Protein AF-A0A351YBU8-F1 (afdb_monomer_lite)

pLDDT: mean 80.33, std 17.02, range [43.97, 97.19]

Foldseek 3Di:
DDPVQVLLVCLLVLNPVSLVVCCVPVVVVQLVVVCVVVVDSVVSNVVSVVVSVCSSPDNDRDDGDVVVVVVVDPPPDDPDDDD

Sequence (83 aa):
MIQKDKLIAQINAKDIKGFRTLYEQVYPMLVSYVSEIILSDEAAEDIVQDLFVYIWESMSPFPPSPLSAVTSTPTSETRRSTT

Radius of gyration: 18.97 Å; chains: 1; bounding box: 24×48×58 Å

Secondary structure (DSSP, 8-state):
---HHHHHHHHHTT-HHHHHHHHHHHHHHHHHHHHHHHS-HHHHHHHHHHHHHHHHH--SPPPPPHHHHTTT-----------

Structure (mmCIF, N/CA/C/O backbone):
data_AF-A0A351YBU8-F1
#
_entry.id   AF-A0A351YBU8-F1
#
loop_
_atom_site.group_PDB
_atom_site.id
_atom_site.type_symbol
_atom_site.label_atom_id
_atom_site.label_alt_id
_atom_site.label_comp_id
_atom_site.label_asym_id
_atom_site.label_entity_id
_atom_site.label_seq_id
_atom_site.pdbx_PDB_ins_code
_atom_site.Cartn_x
_atom_site.Cartn_y
_atom_site.Cartn_z
_atom_site.occupancy
_atom_site.B_iso_or_equiv
_atom_site.auth_seq_id
_atom_site.auth_comp_id
_atom_site.auth_asym_id
_atom_site.auth_atom_id
_atom_site.pdbx_PDB_model_num
ATOM 1 N N . MET A 1 1 ? -5.105 10.791 -14.390 1.00 55.91 1 MET A N 1
ATOM 2 C CA . MET A 1 1 ? -5.728 9.470 -14.628 1.00 55.91 1 MET A CA 1
ATOM 3 C C . MET A 1 1 ? -4.614 8.431 -14.633 1.00 55.91 1 MET A C 1
ATOM 5 O O . MET A 1 1 ? -3.697 8.572 -15.434 1.00 55.91 1 MET A O 1
ATOM 9 N N . ILE A 1 2 ? -4.616 7.475 -13.699 1.00 63.31 2 ILE A N 1
ATOM 10 C CA . ILE A 1 2 ? -3.591 6.419 -13.646 1.00 63.31 2 ILE A CA 1
ATOM 11 C C . ILE A 1 2 ? -3.774 5.522 -14.869 1.00 63.31 2 ILE A C 1
ATOM 13 O O . ILE A 1 2 ? -4.858 4.978 -15.079 1.00 63.31 2 ILE A O 1
ATOM 17 N N . GLN A 1 3 ? -2.721 5.337 -15.658 1.00 81.25 3 GLN A N 1
ATOM 18 C CA . GLN A 1 3 ? -2.705 4.267 -16.649 1.00 81.25 3 GLN A CA 1
ATOM 19 C C . GLN A 1 3 ? -2.408 2.956 -15.916 1.00 81.25 3 GLN A C 1
ATOM 21 O O . GLN A 1 3 ? -1.247 2.650 -15.649 1.00 81.25 3 GLN A O 1
ATOM 26 N N . LYS A 1 4 ? -3.462 2.224 -15.526 1.00 79.25 4 LYS A N 1
ATOM 27 C CA . LYS A 1 4 ? -3.360 1.006 -14.701 1.00 79.25 4 LYS A CA 1
ATOM 28 C C . LYS A 1 4 ? -2.366 -0.003 -15.271 1.00 79.25 4 LYS A C 1
ATOM 30 O O . LYS A 1 4 ? -1.517 -0.478 -14.529 1.00 79.25 4 LYS A O 1
ATOM 35 N N . ASP A 1 5 ? -2.407 -0.259 -16.577 1.00 82.81 5 ASP A N 1
ATOM 36 C CA . ASP A 1 5 ? -1.504 -1.223 -17.217 1.00 82.81 5 ASP A CA 1
ATOM 37 C C . ASP A 1 5 ? -0.030 -0.794 -17.117 1.00 82.81 5 ASP A C 1
ATOM 39 O O . ASP A 1 5 ? 0.845 -1.618 -16.854 1.00 82.81 5 ASP A O 1
ATOM 43 N N . LYS A 1 6 ? 0.249 0.512 -17.233 1.00 84.69 6 LYS A N 1
ATOM 44 C CA . LYS A 1 6 ? 1.598 1.064 -17.050 1.00 84.69 6 LYS A CA 1
ATOM 45 C C . LYS A 1 6 ? 2.074 0.913 -15.606 1.00 84.69 6 LYS A C 1
ATOM 47 O O . LYS A 1 6 ? 3.218 0.531 -15.386 1.00 84.69 6 LYS A O 1
ATOM 52 N N . LEU A 1 7 ? 1.205 1.195 -14.635 1.00 84.12 7 LEU A N 1
ATOM 53 C CA . LEU A 1 7 ? 1.539 1.069 -13.217 1.00 84.12 7 LEU A CA 1
ATOM 54 C C . LEU A 1 7 ? 1.806 -0.397 -12.838 1.00 84.12 7 LEU A C 1
ATOM 56 O O . LEU A 1 7 ? 2.788 -0.681 -12.160 1.00 84.12 7 LEU A O 1
ATOM 60 N N . ILE A 1 8 ? 0.990 -1.330 -13.340 1.00 84.25 8 ILE A N 1
ATOM 61 C CA . ILE A 1 8 ? 1.181 -2.776 -13.151 1.00 84.25 8 ILE A CA 1
ATOM 62 C C . ILE A 1 8 ? 2.525 -3.224 -13.738 1.00 84.25 8 ILE A C 1
ATOM 64 O O . ILE A 1 8 ? 3.282 -3.928 -13.071 1.00 84.25 8 ILE A O 1
ATOM 68 N N . ALA A 1 9 ? 2.866 -2.772 -14.950 1.00 85.88 9 ALA A N 1
ATOM 69 C CA . ALA A 1 9 ? 4.159 -3.072 -15.560 1.00 85.88 9 ALA A CA 1
ATOM 70 C C . ALA A 1 9 ? 5.337 -2.537 -14.725 1.00 85.88 9 ALA A C 1
ATOM 72 O O . ALA A 1 9 ? 6.330 -3.239 -14.549 1.00 85.88 9 ALA A O 1
ATOM 73 N N . GLN A 1 10 ? 5.217 -1.327 -14.167 1.00 86.12 10 GLN A N 1
ATOM 74 C CA . GLN A 1 10 ? 6.232 -0.740 -13.286 1.00 86.12 10 GLN A CA 1
ATOM 75 C C . GLN A 1 10 ? 6.399 -1.531 -11.981 1.00 86.12 10 GLN A C 1
ATOM 77 O O . GLN A 1 10 ? 7.524 -1.815 -11.579 1.00 86.12 10 GLN A O 1
ATOM 82 N N . ILE A 1 11 ? 5.299 -1.938 -11.343 1.00 86.19 11 ILE A N 1
ATOM 83 C CA . ILE A 1 11 ? 5.336 -2.741 -10.112 1.00 86.19 11 ILE A CA 1
ATOM 84 C C . ILE A 1 11 ? 5.988 -4.105 -10.377 1.00 86.19 11 ILE A C 1
ATOM 86 O O . ILE A 1 11 ? 6.882 -4.513 -9.636 1.00 86.19 11 ILE A O 1
ATOM 90 N N . ASN A 1 12 ? 5.611 -4.775 -11.472 1.00 85.62 12 ASN A N 1
ATOM 91 C CA . ASN A 1 12 ? 6.207 -6.052 -11.878 1.00 85.62 12 ASN A CA 1
ATOM 92 C C . ASN A 1 12 ? 7.708 -5.930 -12.178 1.00 85.62 12 ASN A C 1
ATOM 94 O O . ASN A 1 12 ? 8.463 -6.866 -11.928 1.00 85.62 12 ASN A O 1
ATOM 98 N N . ALA A 1 13 ? 8.151 -4.773 -12.675 1.00 87.94 13 ALA A N 1
ATOM 99 C CA . ALA A 1 13 ? 9.559 -4.469 -12.911 1.00 87.94 13 ALA A CA 1
ATOM 100 C C . ALA A 1 13 ? 10.328 -4.038 -11.644 1.00 87.94 13 ALA A C 1
ATOM 102 O O . ALA A 1 13 ? 11.489 -3.649 -11.757 1.00 87.94 13 ALA A O 1
ATOM 103 N N . LYS A 1 14 ? 9.699 -4.071 -10.455 1.00 88.00 14 LYS A N 1
ATOM 104 C CA . LYS A 1 14 ? 10.246 -3.527 -9.197 1.00 88.00 14 LYS A CA 1
ATOM 105 C C . LYS A 1 14 ? 10.713 -2.069 -9.351 1.00 88.00 14 LYS A C 1
ATOM 107 O O . LYS A 1 14 ? 11.717 -1.651 -8.778 1.00 88.00 14 LYS A O 1
ATOM 112 N N . ASP A 1 15 ? 9.985 -1.271 -10.136 1.00 91.56 15 ASP A N 1
ATOM 113 C CA . ASP A 1 15 ? 10.250 0.161 -10.271 1.00 91.56 15 ASP A CA 1
ATOM 114 C C . ASP A 1 15 ? 9.792 0.898 -9.007 1.00 91.56 15 ASP A C 1
ATOM 116 O O . ASP A 1 15 ? 8.596 1.022 -8.729 1.00 91.56 15 ASP A O 1
ATOM 120 N N . ILE A 1 16 ? 10.760 1.440 -8.267 1.00 91.00 16 ILE A N 1
ATOM 121 C CA . ILE A 1 16 ? 10.537 2.192 -7.027 1.00 91.00 16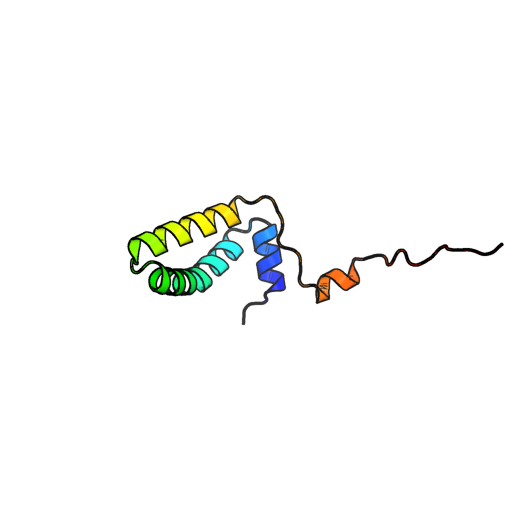 ILE A CA 1
ATOM 122 C C . ILE A 1 16 ? 9.592 3.380 -7.261 1.00 91.00 16 ILE A C 1
ATOM 124 O O . ILE A 1 16 ? 8.780 3.698 -6.393 1.00 91.00 16 ILE A O 1
ATOM 128 N N . LYS A 1 17 ? 9.652 4.040 -8.428 1.00 91.12 17 LYS A N 1
ATOM 129 C CA . LYS A 1 17 ? 8.786 5.197 -8.721 1.00 91.12 17 LYS A CA 1
ATOM 130 C C . LYS A 1 17 ? 7.335 4.776 -8.927 1.00 91.12 17 LYS A C 1
ATOM 132 O O . LYS A 1 17 ? 6.431 5.412 -8.382 1.00 91.12 17 LYS A O 1
ATOM 137 N N . GLY A 1 18 ? 7.113 3.704 -9.686 1.00 89.69 18 GLY A N 1
ATOM 138 C CA . GLY A 1 18 ? 5.792 3.095 -9.832 1.00 89.69 18 GLY A CA 1
ATOM 139 C C . GLY A 1 18 ? 5.232 2.631 -8.490 1.00 89.69 18 GLY A C 1
ATOM 140 O O . GLY A 1 18 ? 4.104 2.970 -8.143 1.00 89.69 18 GLY A O 1
ATOM 141 N N . PHE A 1 19 ? 6.045 1.946 -7.686 1.00 90.69 19 PHE A N 1
ATOM 142 C CA . PHE A 1 19 ? 5.621 1.463 -6.375 1.00 90.69 19 PHE A CA 1
ATOM 143 C C . PHE A 1 19 ? 5.310 2.596 -5.386 1.00 90.69 19 PHE A C 1
ATOM 145 O O . PHE A 1 19 ? 4.279 2.559 -4.722 1.00 90.69 19 PHE A O 1
ATOM 152 N N . ARG A 1 20 ? 6.120 3.664 -5.347 1.00 92.06 20 ARG A N 1
ATOM 153 C CA . ARG A 1 20 ? 5.814 4.875 -4.563 1.00 92.06 20 ARG A CA 1
ATOM 154 C C . ARG A 1 20 ? 4.488 5.507 -4.987 1.00 92.06 20 ARG A C 1
ATOM 156 O O . ARG A 1 20 ? 3.700 5.887 -4.132 1.00 92.06 20 ARG A O 1
ATOM 163 N N . THR A 1 21 ? 4.231 5.586 -6.293 1.00 91.44 21 THR A N 1
ATOM 164 C CA . THR A 1 21 ? 2.970 6.137 -6.820 1.00 91.44 21 THR A CA 1
ATOM 165 C C . THR A 1 21 ? 1.769 5.300 -6.370 1.00 91.44 21 THR A C 1
ATOM 167 O O . THR A 1 21 ? 0.730 5.854 -6.021 1.00 91.44 21 THR A O 1
ATOM 170 N N . LEU A 1 22 ? 1.907 3.968 -6.352 1.00 89.44 22 LEU A N 1
ATOM 171 C CA . LEU A 1 22 ? 0.891 3.071 -5.802 1.00 89.44 22 LE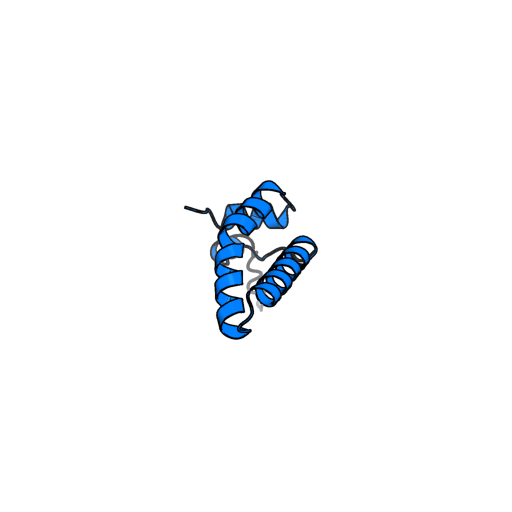U A CA 1
ATOM 172 C C . LEU A 1 22 ? 0.674 3.343 -4.308 1.00 89.44 22 LEU A C 1
ATOM 174 O O . LEU A 1 22 ? -0.465 3.532 -3.887 1.00 89.44 22 LEU A O 1
ATOM 178 N N . TYR A 1 23 ? 1.759 3.381 -3.532 1.00 91.81 23 TYR A N 1
ATOM 179 C CA . TYR A 1 23 ? 1.719 3.602 -2.090 1.00 91.81 23 TYR A CA 1
ATOM 180 C C . TYR A 1 23 ? 1.002 4.911 -1.741 1.00 91.81 23 TYR A C 1
ATOM 182 O O . TYR A 1 23 ? -0.000 4.888 -1.040 1.00 91.81 23 TYR A O 1
ATOM 190 N N . GLU A 1 24 ? 1.434 6.043 -2.300 1.00 93.00 24 GLU A N 1
ATOM 191 C CA . GLU A 1 24 ? 0.884 7.370 -1.984 1.00 93.00 24 GLU A CA 1
ATOM 192 C C . GLU A 1 24 ? -0.621 7.492 -2.257 1.00 93.00 24 GLU A C 1
ATOM 194 O O . GLU A 1 24 ? -1.313 8.242 -1.571 1.00 93.00 24 GLU A O 1
ATOM 199 N N . GLN A 1 25 ? -1.140 6.767 -3.251 1.00 90.94 25 GLN A N 1
ATOM 200 C CA . GLN A 1 25 ? -2.555 6.841 -3.608 1.00 90.94 25 GLN A CA 1
ATOM 201 C C . GLN A 1 25 ? -3.411 5.806 -2.887 1.00 90.94 25 GLN A C 1
ATOM 203 O O . GLN A 1 25 ? -4.542 6.110 -2.522 1.00 90.94 25 GLN A O 1
ATOM 208 N N . VAL A 1 26 ? -2.903 4.589 -2.692 1.00 91.56 26 VAL A N 1
ATOM 209 C CA . VAL A 1 26 ? -3.697 3.468 -2.174 1.00 91.56 26 VAL A CA 1
ATOM 210 C C . VAL A 1 26 ? -3.593 3.338 -0.655 1.00 91.56 26 VAL A C 1
ATOM 212 O O . VAL A 1 26 ? -4.585 2.989 -0.020 1.00 91.56 26 VAL A O 1
ATOM 215 N N . TYR A 1 27 ? -2.445 3.677 -0.062 1.00 94.50 27 TYR A N 1
ATOM 216 C CA . TYR A 1 27 ? -2.213 3.591 1.382 1.00 94.50 27 TYR A CA 1
ATOM 217 C C . TYR A 1 27 ? -3.295 4.285 2.231 1.00 94.50 27 TYR A C 1
ATOM 219 O O . TYR A 1 27 ? -3.914 3.593 3.038 1.00 94.50 27 TYR A O 1
ATOM 227 N N . PRO A 1 28 ? -3.616 5.586 2.046 1.00 94.75 28 PRO A N 1
ATOM 228 C CA . PRO A 1 28 ? -4.582 6.263 2.917 1.00 94.75 28 PRO A CA 1
ATOM 229 C C . PRO A 1 28 ? -5.996 5.675 2.807 1.00 94.75 28 PRO A C 1
ATOM 231 O O . PRO A 1 28 ? -6.725 5.628 3.794 1.00 94.75 28 PRO A O 1
ATOM 234 N N . MET A 1 29 ? -6.376 5.188 1.620 1.00 94.88 29 MET A N 1
ATOM 235 C CA . MET A 1 29 ? -7.672 4.534 1.420 1.00 94.88 29 MET A CA 1
ATOM 236 C C . MET A 1 29 ? -7.738 3.179 2.132 1.00 94.88 29 MET A C 1
ATOM 238 O O . MET A 1 29 ? -8.766 2.848 2.714 1.00 94.88 29 MET A O 1
ATOM 242 N N . LEU A 1 30 ? -6.651 2.401 2.101 1.00 94.88 30 LEU A N 1
ATOM 243 C CA . LEU A 1 30 ? -6.590 1.108 2.781 1.00 94.88 30 LEU A CA 1
ATOM 244 C C . LEU A 1 30 ? -6.551 1.254 4.300 1.00 94.88 30 LEU A C 1
ATOM 246 O O . LEU A 1 30 ? -7.274 0.526 4.970 1.00 94.88 30 LEU A O 1
ATOM 250 N N . VAL A 1 31 ? -5.768 2.194 4.836 1.00 95.69 31 VAL A N 1
ATOM 251 C CA . VAL A 1 31 ? -5.727 2.443 6.288 1.00 95.69 31 VAL A CA 1
ATOM 252 C C . VAL A 1 31 ? -7.116 2.818 6.793 1.00 95.69 31 VAL A C 1
ATOM 254 O O . VAL A 1 31 ? -7.595 2.191 7.730 1.00 95.69 31 VAL A O 1
ATOM 257 N N . SER A 1 32 ? -7.808 3.741 6.113 1.00 95.69 32 SER A N 1
ATOM 258 C CA . SER A 1 32 ? -9.184 4.119 6.467 1.00 95.69 32 SER A CA 1
ATOM 259 C C . SER A 1 32 ? -10.152 2.933 6.421 1.00 95.69 32 SER A C 1
ATOM 261 O O . SER A 1 32 ? -11.020 2.813 7.274 1.00 95.69 32 SER A O 1
ATOM 263 N N . TYR A 1 33 ? -10.022 2.050 5.430 1.00 96.12 33 TYR A N 1
ATOM 264 C CA . TYR A 1 33 ? -10.888 0.877 5.314 1.00 96.12 33 TYR A CA 1
ATOM 265 C C . TYR A 1 33 ? -10.632 -0.151 6.423 1.00 96.12 33 TYR A C 1
ATOM 267 O O . TYR A 1 33 ? -11.563 -0.718 6.991 1.00 96.12 33 TYR A O 1
ATOM 275 N N . VAL A 1 34 ? -9.363 -0.411 6.735 1.00 96.00 34 VAL A N 1
ATOM 276 C CA . VAL A 1 34 ? -8.982 -1.385 7.760 1.00 96.00 34 VAL A CA 1
ATOM 277 C C . VAL A 1 34 ? -9.296 -0.851 9.157 1.00 96.00 34 VAL A C 1
ATOM 279 O O . VAL A 1 34 ? -9.749 -1.622 10.007 1.00 96.00 34 VAL A O 1
ATOM 282 N N . SER A 1 35 ? -9.128 0.452 9.398 1.00 96.00 35 SER A N 1
ATOM 283 C CA . SER A 1 35 ? -9.426 1.051 10.699 1.00 96.00 35 SER A CA 1
ATOM 284 C C . SER A 1 35 ? -10.916 1.010 11.037 1.00 96.00 35 SER A C 1
ATOM 286 O O . SER A 1 35 ? -11.261 0.773 12.192 1.00 96.00 35 SER A O 1
ATOM 288 N N . GLU A 1 36 ? -11.807 1.094 10.043 1.00 95.31 36 GLU A N 1
ATOM 289 C CA . GLU A 1 36 ? -13.250 0.875 10.230 1.00 95.31 36 GLU A CA 1
ATOM 290 C C . GLU A 1 36 ? -13.590 -0.549 10.708 1.00 95.31 36 GLU A C 1
ATOM 292 O O . GLU A 1 36 ? -14.585 -0.749 11.404 1.00 95.31 36 GLU A O 1
ATOM 297 N N . ILE A 1 37 ? -12.768 -1.544 10.359 1.00 95.25 37 ILE A N 1
ATOM 298 C CA . ILE A 1 37 ? -12.984 -2.954 10.719 1.00 95.25 37 ILE A CA 1
ATOM 299 C C . ILE A 1 37 ? -12.361 -3.274 12.079 1.00 95.25 37 ILE A C 1
ATOM 301 O O . ILE A 1 37 ? -12.972 -3.946 12.909 1.00 95.25 37 ILE A O 1
ATOM 305 N N . ILE A 1 38 ? -11.125 -2.823 12.294 1.00 93.44 38 ILE A N 1
ATOM 306 C CA . ILE A 1 38 ? -10.308 -3.184 13.461 1.00 93.44 38 ILE A CA 1
ATOM 307 C C . ILE A 1 38 ? -10.523 -2.205 14.624 1.00 93.44 38 ILE A C 1
ATOM 309 O O . ILE A 1 38 ? -10.173 -2.516 15.761 1.00 93.44 38 ILE A O 1
ATOM 313 N N . LEU A 1 39 ? -11.157 -1.055 14.362 1.00 92.56 39 LEU A N 1
ATOM 314 C CA . LEU A 1 39 ? -11.431 0.008 15.334 1.00 92.56 39 LEU A CA 1
ATOM 315 C C . LEU A 1 39 ? -10.152 0.530 16.016 1.00 92.56 39 LEU A C 1
ATOM 317 O O . LEU A 1 39 ? -10.176 0.940 17.176 1.00 92.56 39 LEU A O 1
ATOM 321 N N . SER A 1 40 ? -9.032 0.492 15.292 1.00 93.31 40 SER A N 1
ATOM 322 C CA . SER A 1 40 ? -7.724 0.988 15.721 1.00 93.31 40 SER A CA 1
ATOM 323 C C . SER A 1 40 ? -6.930 1.461 14.508 1.00 93.31 40 SER A C 1
ATOM 325 O O . SER A 1 40 ? -6.623 0.664 13.619 1.00 93.31 40 SER A O 1
ATOM 327 N N . ASP A 1 41 ? -6.600 2.752 14.482 1.00 91.38 41 ASP A N 1
ATOM 328 C CA . ASP A 1 41 ? -5.806 3.355 13.407 1.00 91.38 41 ASP A CA 1
ATOM 329 C C . ASP A 1 41 ? -4.361 2.836 13.424 1.00 91.38 41 ASP A C 1
ATOM 331 O O . ASP A 1 41 ? -3.823 2.501 12.376 1.00 91.38 41 ASP A O 1
ATOM 335 N N . GLU A 1 42 ? -3.765 2.667 14.610 1.00 94.75 42 GLU A N 1
ATOM 336 C CA . GLU A 1 42 ? -2.401 2.139 14.774 1.00 94.75 42 GLU A CA 1
ATOM 337 C C . GLU A 1 42 ? -2.284 0.716 14.207 1.00 94.75 42 GLU A C 1
ATOM 339 O O . GLU A 1 42 ? -1.430 0.438 13.369 1.00 94.75 42 GLU A O 1
ATOM 344 N N . ALA A 1 43 ? -3.215 -0.171 14.575 1.00 94.94 43 ALA A N 1
ATOM 345 C CA . ALA A 1 43 ? -3.218 -1.536 14.053 1.00 94.94 43 ALA A CA 1
ATOM 346 C C . ALA A 1 43 ? -3.514 -1.580 12.543 1.00 94.94 43 ALA A C 1
ATOM 348 O O . ALA A 1 43 ? -3.005 -2.448 11.833 1.00 94.94 43 ALA A O 1
ATOM 349 N N . ALA A 1 44 ? -4.342 -0.660 12.039 1.00 96.19 44 ALA A N 1
ATOM 350 C CA . ALA A 1 44 ? -4.625 -0.555 10.613 1.00 96.19 44 ALA A CA 1
ATOM 351 C C . ALA A 1 44 ? -3.396 -0.100 9.816 1.00 96.19 44 ALA A C 1
ATOM 353 O O . ALA A 1 44 ? -3.130 -0.653 8.749 1.00 96.19 44 ALA A O 1
ATOM 354 N N . GLU A 1 45 ? -2.636 0.868 10.330 1.00 96.69 45 GLU A N 1
ATOM 355 C CA . GLU A 1 45 ? -1.379 1.307 9.728 1.00 96.69 45 GLU A CA 1
ATOM 356 C C . GLU A 1 45 ? -0.362 0.166 9.655 1.00 96.69 45 GLU A C 1
ATOM 358 O O . GLU A 1 45 ? 0.173 -0.078 8.572 1.00 96.69 45 GLU A O 1
ATOM 363 N N . ASP A 1 46 ? -0.160 -0.581 10.743 1.00 97.19 46 ASP A N 1
ATOM 364 C CA . ASP A 1 46 ? 0.772 -1.717 10.782 1.00 97.19 46 ASP A CA 1
ATOM 365 C C . ASP A 1 46 ? 0.407 -2.796 9.749 1.00 97.19 46 ASP A C 1
ATOM 367 O O . ASP A 1 46 ? 1.241 -3.227 8.949 1.00 97.19 46 ASP A O 1
ATOM 371 N N . ILE A 1 47 ? -0.870 -3.184 9.688 1.00 96.06 47 ILE A N 1
ATOM 372 C CA . ILE A 1 47 ? -1.354 -4.199 8.739 1.00 96.06 47 ILE A CA 1
ATOM 373 C C . ILE A 1 47 ? -1.172 -3.742 7.292 1.00 96.06 47 ILE A C 1
ATOM 375 O O . ILE A 1 47 ? -0.779 -4.528 6.424 1.00 96.06 47 ILE A O 1
ATOM 379 N N . VAL A 1 48 ? -1.484 -2.478 7.000 1.00 96.38 48 VAL A N 1
ATOM 380 C CA . VAL A 1 48 ? -1.341 -1.947 5.645 1.00 96.38 48 VAL A CA 1
ATOM 381 C C . VAL A 1 48 ? 0.139 -1.834 5.274 1.00 96.38 48 VAL A C 1
ATOM 383 O O . VAL A 1 48 ? 0.491 -2.174 4.144 1.00 96.38 48 VAL A O 1
ATOM 386 N N . GLN A 1 49 ? 1.020 -1.437 6.197 1.00 95.75 49 GLN A N 1
ATOM 387 C CA . GLN A 1 49 ? 2.468 -1.431 5.967 1.00 95.75 49 GLN A CA 1
ATOM 388 C C . GLN A 1 49 ? 2.992 -2.829 5.610 1.00 95.75 49 GLN A C 1
ATOM 390 O O . GLN A 1 49 ? 3.632 -2.980 4.563 1.00 95.75 49 GLN A O 1
ATOM 395 N N . ASP A 1 50 ? 2.645 -3.856 6.389 1.00 96.00 50 ASP A N 1
ATOM 396 C CA . ASP A 1 50 ? 3.029 -5.249 6.121 1.00 96.00 50 ASP A CA 1
ATOM 397 C C . ASP A 1 50 ? 2.508 -5.744 4.766 1.00 96.00 50 ASP A C 1
ATOM 399 O O . ASP A 1 50 ? 3.225 -6.407 4.010 1.00 96.00 50 ASP A O 1
ATOM 403 N N . LEU A 1 51 ? 1.276 -5.374 4.404 1.00 94.25 51 LEU A N 1
ATOM 404 C CA . LEU A 1 51 ? 0.698 -5.701 3.102 1.00 94.25 51 LEU A CA 1
ATOM 405 C C . LEU A 1 51 ? 1.517 -5.104 1.948 1.00 94.25 51 LEU A C 1
ATOM 407 O O . LEU A 1 51 ? 1.767 -5.787 0.952 1.00 94.25 51 LEU A O 1
ATOM 411 N N . PHE A 1 52 ? 1.953 -3.847 2.057 1.00 93.44 52 PHE A N 1
ATOM 412 C CA . PHE A 1 52 ? 2.786 -3.225 1.026 1.00 93.44 52 PHE A CA 1
ATOM 413 C C . PHE A 1 52 ? 4.174 -3.865 0.944 1.00 93.44 52 PHE A C 1
ATOM 415 O O . PHE A 1 52 ? 4.653 -4.099 -0.168 1.00 93.44 52 PHE A O 1
ATOM 422 N N . VAL A 1 53 ? 4.797 -4.202 2.078 1.00 93.00 53 VAL A N 1
ATOM 423 C CA . VAL A 1 53 ? 6.068 -4.948 2.097 1.00 93.00 53 VAL A CA 1
ATOM 424 C C . VAL A 1 53 ? 5.893 -6.300 1.410 1.00 93.00 53 VAL A C 1
ATOM 426 O O . VAL A 1 53 ? 6.657 -6.628 0.504 1.00 93.00 53 VAL A O 1
ATOM 429 N N . TYR A 1 54 ? 4.831 -7.036 1.736 1.00 91.88 54 TYR A N 1
ATOM 430 C CA . TYR A 1 54 ? 4.524 -8.314 1.101 1.00 91.88 54 TYR A CA 1
ATOM 431 C C . TYR A 1 54 ? 4.346 -8.182 -0.416 1.00 91.88 54 TYR A C 1
ATOM 433 O O . TYR A 1 54 ? 4.918 -8.961 -1.177 1.00 91.88 54 TYR A O 1
ATOM 441 N N . ILE A 1 55 ? 3.603 -7.176 -0.887 1.00 88.38 55 ILE A N 1
ATOM 442 C CA . ILE A 1 55 ? 3.441 -6.917 -2.324 1.00 88.38 55 ILE A CA 1
ATOM 443 C C . ILE A 1 55 ? 4.801 -6.629 -2.973 1.00 88.38 55 ILE A C 1
ATOM 445 O O . ILE A 1 55 ? 5.105 -7.168 -4.043 1.00 88.38 55 ILE A O 1
ATOM 449 N N . TRP A 1 56 ? 5.632 -5.809 -2.327 1.00 89.69 56 TRP A N 1
ATOM 450 C CA . TRP A 1 56 ? 6.964 -5.469 -2.820 1.00 89.69 56 TRP A CA 1
ATOM 451 C C . TRP A 1 56 ? 7.920 -6.661 -2.845 1.00 89.69 56 TRP A C 1
ATOM 453 O O . TRP A 1 56 ? 8.730 -6.752 -3.762 1.00 89.69 56 TRP A O 1
ATOM 463 N N . GLU A 1 57 ? 7.841 -7.585 -1.895 1.00 88.50 57 GLU A N 1
ATOM 464 C CA . GLU A 1 57 ? 8.714 -8.763 -1.847 1.00 88.50 57 GLU A CA 1
ATOM 465 C C . GLU A 1 57 ? 8.190 -9.925 -2.686 1.00 88.50 57 GLU A C 1
ATOM 467 O O . GLU A 1 57 ? 8.977 -10.726 -3.193 1.00 88.50 57 GLU A O 1
ATOM 472 N N . SER A 1 58 ? 6.874 -9.997 -2.901 1.00 82.06 58 SER A N 1
ATOM 473 C CA . SER A 1 58 ? 6.264 -11.070 -3.676 1.00 82.06 58 SER A CA 1
ATOM 474 C C . SER A 1 58 ? 6.907 -11.160 -5.066 1.00 82.06 58 SER A C 1
ATOM 476 O O . SER A 1 58 ? 6.994 -10.189 -5.824 1.00 8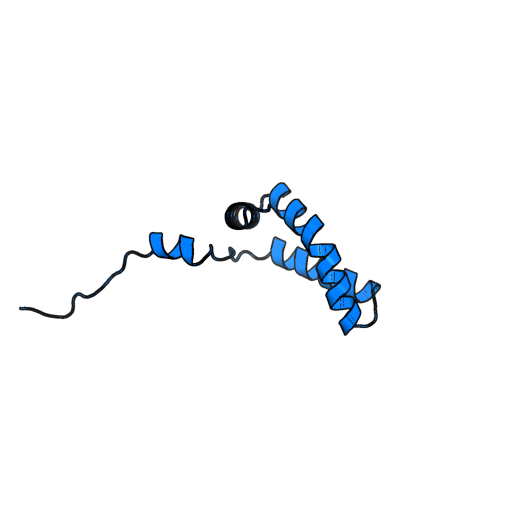2.06 58 SER A O 1
ATOM 478 N N . MET A 1 59 ? 7.425 -12.345 -5.394 1.00 60.81 59 MET A N 1
ATOM 479 C CA . MET A 1 59 ? 8.066 -12.617 -6.687 1.00 60.81 59 MET A CA 1
ATOM 480 C C . MET A 1 59 ? 7.032 -12.911 -7.785 1.00 60.81 59 MET A C 1
ATOM 482 O O . MET A 1 59 ? 7.389 -13.080 -8.949 1.00 60.81 59 MET A O 1
ATOM 486 N N . SER A 1 60 ? 5.750 -12.998 -7.414 1.00 75.44 60 SER A N 1
ATOM 487 C CA . SER A 1 60 ? 4.664 -13.263 -8.348 1.00 75.44 60 SER A CA 1
ATOM 488 C C . SER A 1 60 ? 4.313 -11.977 -9.094 1.00 75.44 60 SER A C 1
ATOM 490 O O . SER A 1 60 ? 3.825 -11.036 -8.467 1.00 75.44 60 SER A O 1
ATOM 492 N N . PRO A 1 61 ? 4.514 -11.914 -10.420 1.00 71.50 61 PRO A N 1
ATOM 493 C CA . PRO A 1 61 ? 4.065 -10.769 -11.189 1.00 71.50 61 PRO A CA 1
ATOM 494 C C . PRO A 1 61 ? 2.539 -10.676 -11.119 1.00 71.50 61 PRO A C 1
ATOM 496 O O . PRO A 1 61 ? 1.828 -11.682 -11.196 1.00 71.50 61 PRO A O 1
ATOM 499 N N . PHE A 1 62 ? 2.0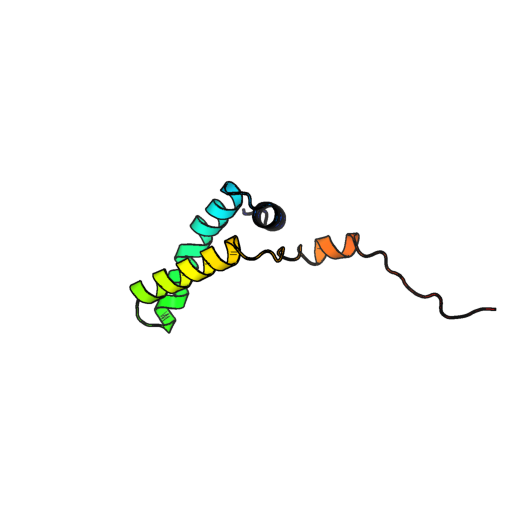30 -9.455 -11.011 1.00 71.12 62 PHE A N 1
ATOM 500 C CA . PHE A 1 62 ? 0.616 -9.190 -11.201 1.00 71.12 62 PHE A CA 1
ATOM 501 C C . PHE A 1 62 ? 0.229 -9.554 -12.636 1.00 71.12 62 PHE A C 1
ATOM 503 O O . PHE A 1 62 ? 0.923 -9.135 -13.574 1.00 71.12 62 PHE A O 1
ATOM 510 N N . PRO A 1 63 ? -0.864 -10.309 -12.838 1.00 70.56 63 PRO A N 1
ATOM 511 C CA . PRO A 1 63 ? -1.329 -10.613 -14.177 1.00 70.56 63 PRO A CA 1
ATOM 512 C C . PRO A 1 63 ? -1.694 -9.304 -14.895 1.00 70.56 63 PRO A C 1
ATOM 514 O O . PRO A 1 63 ? -2.314 -8.422 -14.289 1.00 70.56 63 PRO A O 1
ATOM 517 N N . PRO A 1 64 ? -1.320 -9.148 -16.177 1.00 66.75 64 PRO A N 1
ATOM 518 C CA . PRO A 1 64 ? -1.795 -8.025 -16.969 1.00 66.75 64 PRO A CA 1
ATOM 519 C C . PRO A 1 64 ? -3.322 -8.077 -17.075 1.00 66.75 64 PRO A C 1
ATOM 521 O O . PRO A 1 64 ? -3.940 -9.133 -16.905 1.00 66.75 64 PRO A O 1
ATOM 524 N N . SER A 1 65 ? -3.942 -6.936 -17.379 1.00 67.19 65 SER A N 1
ATOM 525 C CA . SER A 1 65 ? -5.384 -6.881 -17.617 1.00 67.19 65 SER A CA 1
ATOM 526 C C . SER A 1 65 ? -5.810 -7.953 -18.639 1.00 67.19 65 SER A C 1
ATOM 528 O O . SER A 1 65 ? -5.099 -8.177 -19.625 1.00 67.19 65 SER A O 1
ATOM 530 N N . PRO A 1 66 ? -6.964 -8.626 -18.456 1.00 66.38 66 PRO A N 1
ATOM 531 C CA . PRO A 1 66 ? -7.395 -9.700 -19.356 1.00 66.38 66 PRO A CA 1
ATOM 532 C C . PRO A 1 66 ? -7.557 -9.228 -20.811 1.00 66.38 66 PRO A C 1
ATOM 534 O O . PRO A 1 66 ? -7.326 -9.999 -21.739 1.00 66.38 66 PRO A O 1
ATOM 537 N N . LEU A 1 67 ? -7.853 -7.938 -21.015 1.00 58.31 67 LEU A N 1
ATOM 538 C CA . LEU A 1 67 ? -7.888 -7.293 -22.333 1.00 58.31 67 LEU A CA 1
ATOM 539 C C . LEU A 1 67 ? -6.511 -7.222 -23.018 1.00 58.31 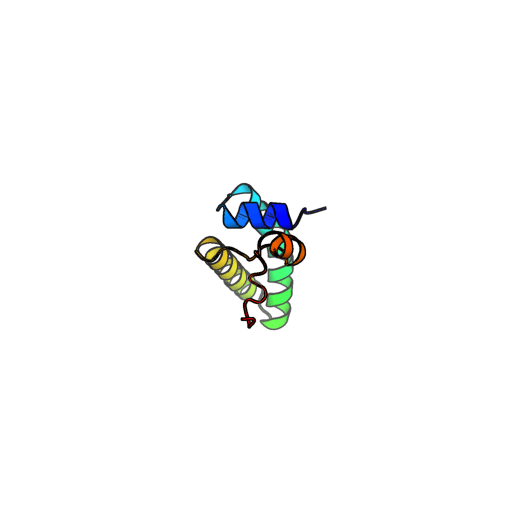67 LEU A C 1
ATOM 541 O O . LEU A 1 67 ? -6.450 -7.181 -24.240 1.00 58.31 67 LEU A O 1
ATOM 545 N N . SER A 1 68 ? -5.417 -7.237 -22.256 1.00 55.91 68 SER A N 1
ATOM 546 C CA . SER A 1 68 ? -4.047 -7.313 -22.782 1.00 55.91 68 SER A CA 1
ATOM 547 C C . SER A 1 68 ? -3.563 -8.761 -22.927 1.00 55.91 68 SER A C 1
ATOM 549 O O . SER A 1 68 ? -2.754 -9.058 -23.803 1.00 55.91 68 SER A O 1
ATOM 551 N N . ALA A 1 69 ? -4.059 -9.677 -22.087 1.00 57.47 69 ALA A N 1
ATOM 552 C CA . ALA A 1 69 ? -3.670 -11.089 -22.098 1.00 57.47 69 ALA A CA 1
ATOM 553 C C . ALA A 1 69 ? -4.221 -11.864 -23.311 1.00 57.47 69 ALA A C 1
ATOM 555 O O . ALA A 1 69 ? -3.560 -12.783 -23.793 1.00 57.47 69 ALA A O 1
ATOM 556 N N . VAL A 1 70 ? -5.388 -11.466 -23.840 1.00 59.44 70 VAL A N 1
ATOM 557 C CA . VAL A 1 70 ? -6.028 -12.109 -25.008 1.00 59.44 70 VAL A CA 1
ATOM 558 C C . VAL A 1 70 ? -5.182 -12.031 -26.287 1.00 59.44 70 VAL A C 1
ATOM 560 O O . VAL A 1 70 ? -5.296 -12.885 -27.159 1.00 59.44 70 VAL A O 1
ATOM 563 N N . THR A 1 71 ? -4.284 -11.050 -26.392 1.00 56.41 71 THR A N 1
ATOM 564 C CA . THR A 1 71 ? -3.402 -10.877 -27.558 1.00 56.41 71 THR A CA 1
ATOM 565 C C . THR A 1 71 ? -2.204 -11.838 -27.535 1.00 56.41 71 THR A C 1
ATOM 567 O O . THR A 1 71 ? -1.577 -12.064 -28.567 1.00 56.41 71 THR A O 1
ATOM 570 N N . SER A 1 72 ? -1.892 -12.426 -26.374 1.00 50.94 72 SER A N 1
ATOM 571 C CA . SER A 1 72 ? -0.669 -13.214 -26.150 1.00 50.94 72 SER A CA 1
ATOM 572 C C . SER A 1 72 ? -0.910 -14.717 -26.002 1.00 50.94 72 SER A C 1
ATOM 574 O O . SER A 1 72 ? 0.052 -15.470 -25.864 1.00 50.94 72 SER A O 1
ATOM 576 N N . THR A 1 73 ? -2.161 -15.182 -26.031 1.00 50.28 73 THR A N 1
ATOM 577 C CA . THR A 1 73 ? -2.459 -16.616 -26.118 1.00 50.28 73 THR A CA 1
ATOM 578 C C . THR A 1 73 ? -2.432 -17.049 -27.584 1.00 50.28 73 THR A C 1
ATOM 580 O O . THR A 1 73 ? -3.353 -16.694 -28.322 1.00 50.28 73 THR A O 1
ATOM 583 N N . PRO A 1 74 ? -1.445 -17.844 -28.043 1.00 48.97 74 PRO A N 1
ATOM 584 C CA . PRO A 1 74 ? -1.641 -18.643 -29.237 1.00 48.97 74 PRO A CA 1
ATOM 585 C C . PRO A 1 74 ? -2.722 -19.663 -28.886 1.00 48.97 74 PRO A C 1
ATOM 587 O O . PRO A 1 74 ? -2.467 -20.664 -28.213 1.00 48.97 74 PRO A O 1
ATOM 590 N N . THR A 1 75 ? -3.950 -19.351 -29.291 1.00 49.50 75 THR A N 1
ATOM 591 C CA . THR A 1 75 ? -5.088 -20.257 -29.364 1.00 49.50 75 THR A CA 1
ATOM 592 C C . THR A 1 75 ? -4.627 -21.529 -30.070 1.00 49.50 75 THR A C 1
ATOM 594 O O . THR A 1 75 ? -4.616 -21.631 -31.292 1.00 49.50 75 THR A O 1
ATOM 597 N N . SER A 1 76 ? -4.167 -22.498 -29.278 1.00 50.16 76 SER A N 1
ATOM 598 C CA . SER A 1 76 ? -3.852 -23.853 -29.718 1.00 50.16 76 SER A CA 1
ATOM 599 C C . SER A 1 76 ? -5.182 -24.586 -29.823 1.00 50.16 76 SER A C 1
ATOM 601 O O . SER A 1 76 ? -5.497 -25.495 -29.060 1.00 50.16 76 SER A O 1
ATOM 603 N N . GLU A 1 77 ? -6.019 -24.078 -30.719 1.00 51.72 77 GLU A N 1
ATOM 604 C CA . GLU A 1 77 ? -7.313 -24.626 -31.045 1.00 51.72 77 GLU A CA 1
ATOM 605 C C . GLU A 1 77 ? -7.098 -25.751 -32.048 1.00 51.72 77 GLU A C 1
ATOM 607 O O . GLU A 1 77 ? -6.615 -25.569 -33.161 1.00 51.72 77 GLU A O 1
ATOM 612 N N . THR A 1 78 ? -7.464 -26.941 -31.585 1.00 56.19 78 THR A N 1
ATOM 613 C CA . THR A 1 78 ? -8.051 -27.991 -32.409 1.00 56.19 78 THR A CA 1
ATOM 614 C C . THR A 1 78 ? -7.157 -28.551 -33.512 1.00 56.19 78 THR A C 1
ATOM 616 O O . THR A 1 78 ? -7.298 -28.253 -34.693 1.00 56.19 78 THR A O 1
ATOM 619 N N . ARG A 1 79 ? -6.368 -29.566 -33.147 1.00 46.56 79 ARG A N 1
ATOM 620 C CA . ARG A 1 79 ? -6.163 -30.706 -34.050 1.00 46.56 79 ARG A CA 1
ATOM 621 C C . ARG A 1 79 ? -6.775 -31.965 -33.448 1.00 46.56 79 ARG A C 1
ATOM 623 O O . ARG A 1 79 ? -6.083 -32.878 -33.015 1.00 46.56 79 ARG A O 1
ATOM 630 N N . ARG A 1 80 ? -8.112 -31.989 -33.416 1.00 52.06 80 ARG A N 1
ATOM 631 C CA . ARG A 1 80 ? -8.879 -33.237 -33.452 1.00 52.06 80 ARG A CA 1
ATOM 632 C C . ARG A 1 80 ? -9.268 -33.520 -34.906 1.00 52.06 80 ARG A C 1
ATOM 634 O O . ARG A 1 80 ? -10.017 -32.751 -35.492 1.00 52.06 80 ARG A O 1
ATOM 641 N N . SER A 1 81 ? -8.778 -34.661 -35.388 1.00 48.06 81 SER A N 1
ATOM 642 C CA . SER A 1 81 ? -9.341 -35.510 -36.448 1.00 48.06 81 SER A CA 1
ATOM 643 C C . SER A 1 81 ? -9.248 -35.075 -37.918 1.00 48.06 81 SER A C 1
ATOM 645 O O . SER A 1 81 ? -9.256 -33.895 -38.252 1.00 48.06 81 SER A O 1
ATOM 647 N N . THR A 1 82 ? -9.267 -36.108 -38.775 1.00 43.97 82 THR A N 1
ATOM 648 C CA . THR A 1 82 ? -9.171 -36.184 -40.256 1.00 43.97 82 THR A CA 1
ATOM 649 C C . THR A 1 82 ? -7.712 -36.306 -40.732 1.00 43.97 82 THR A C 1
ATOM 651 O O . THR A 1 82 ? -6.949 -35.355 -40.611 1.00 43.97 82 THR A O 1
ATOM 654 N N . THR A 1 83 ? -7.192 -37.443 -41.211 1.00 47.44 83 THR A N 1
ATOM 655 C CA . THR A 1 83 ? -7.732 -38.601 -41.958 1.00 47.44 83 THR A CA 1
ATOM 656 C C . THR A 1 83 ? -7.037 -39.881 -41.500 1.00 47.44 83 THR A C 1
ATOM 658 O O . THR A 1 83 ? -5.837 -39.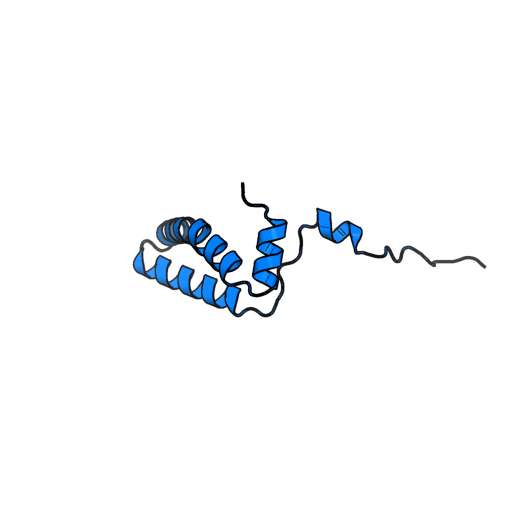776 -41.158 1.00 47.44 83 THR A O 1
#